Protein AF-A0A2I1BS68-F1 (afdb_monomer_lite)

Foldseek 3Di:
DVVVVVVVVVVVVPPPPCVVLVVLVVVVVCQLQCFQADVVSPGGAPLADPVQSCLQHGKPNDPAQDALRHIFDFPVVLLVCLVSLVVSCVVVVPCVSNVNSVSNCVNQVVLQWPPVVDPDIDGAGTAHSNSPGGRGPDPDDPDDD

Organism: Aspergillus novofumigatus (strain IBT 16806) (NCBI:txid1392255)

Secondary structure (DSSP, 8-state):
-HHHHHHHHHHHHTS--THHHHHHHHHHHHHHHHTTB-TTSSSBPTT--SS-TTTT------S-SSSTTSS-EEHHHHHHHHHHHHHHHHHHT-THHHHHHHHHHHHHTTTTEETTTSSS-EE-SEE-TTSSSEEE-SPP-----

Radius of gyration: 20.13 Å; chains: 1; bounding box: 52×37×66 Å

pLDDT: mean 86.54, std 15.15, range [33.03, 98.75]

Sequence (145 aa):
MHREYEKSLAKAAQAPDDRYLVLARRVVETVHEVLGSTRDGKARLPGATAENPLGGGLRIGKMDERGPDADGQYHHYLTVWMFALNRLSLATGDPAYNEQAVALAKAIHPPFFVNRESARPRMVWKMAMDLSAPLVASEGKFGPH

Structure (mmCIF, N/CA/C/O backbone):
data_AF-A0A2I1BS68-F1
#
_entry.id   AF-A0A2I1BS68-F1
#
loop_
_atom_site.group_PDB
_atom_site.id
_atom_site.type_symbol
_atom_site.label_atom_id
_atom_site.label_alt_id
_atom_site.label_comp_id
_atom_site.label_asym_id
_atom_site.label_entity_id
_atom_site.label_seq_id
_atom_site.pdbx_PDB_ins_code
_atom_site.Cartn_x
_atom_site.Cartn_y
_atom_site.Cartn_z
_atom_site.occupancy
_atom_site.B_iso_or_equiv
_atom_site.auth_seq_id
_atom_site.auth_comp_id
_atom_site.auth_asym_id
_atom_site.auth_atom_id
_atom_site.pdbx_PDB_model_num
ATOM 1 N N . MET A 1 1 ? -27.889 1.912 42.043 1.00 59.28 1 MET A N 1
ATOM 2 C CA . MET A 1 1 ? -28.293 0.790 41.164 1.00 59.28 1 MET A CA 1
ATOM 3 C C . MET A 1 1 ? -29.145 1.205 39.964 1.00 59.28 1 MET A C 1
ATOM 5 O O . MET A 1 1 ? -28.589 1.236 38.878 1.00 59.28 1 MET A O 1
ATOM 9 N N . HIS A 1 2 ? -30.429 1.578 40.093 1.00 65.56 2 HIS A N 1
ATOM 10 C CA . HIS A 1 2 ? -31.293 1.841 38.914 1.00 65.56 2 HIS A CA 1
ATOM 11 C C . HIS A 1 2 ? -30.792 2.993 38.014 1.00 65.56 2 HIS A C 1
ATOM 13 O O . HIS A 1 2 ? -30.849 2.924 36.793 1.00 65.56 2 HIS A O 1
ATOM 19 N N . ARG A 1 3 ? -30.216 4.039 38.621 1.00 69.75 3 ARG A N 1
ATOM 20 C CA . ARG A 1 3 ? -29.710 5.237 37.924 1.00 69.75 3 ARG A CA 1
ATOM 21 C C . ARG A 1 3 ? -28.404 5.012 37.150 1.00 69.75 3 ARG A C 1
ATOM 23 O O . ARG A 1 3 ? -28.124 5.725 36.193 1.00 69.75 3 ARG A O 1
ATOM 30 N N . GLU A 1 4 ? -27.591 4.055 37.588 1.00 68.12 4 GLU A N 1
ATOM 31 C CA . GLU A 1 4 ? -26.343 3.671 36.910 1.00 68.12 4 GLU A CA 1
ATOM 32 C C . GLU A 1 4 ? -26.627 2.720 35.751 1.00 68.12 4 GLU A C 1
ATOM 34 O O . GLU A 1 4 ? -26.003 2.835 34.700 1.00 68.12 4 GLU A O 1
ATOM 39 N N . TYR A 1 5 ? -27.625 1.850 35.916 1.00 69.94 5 TYR A N 1
ATOM 40 C CA . TYR A 1 5 ? -28.097 0.951 34.870 1.00 69.94 5 TYR A CA 1
ATOM 41 C C . TYR A 1 5 ? -28.705 1.731 33.692 1.00 69.94 5 TYR A C 1
ATOM 43 O O . TYR A 1 5 ? -28.271 1.566 32.554 1.00 69.94 5 TYR A O 1
ATOM 51 N N . GLU A 1 6 ? -29.587 2.692 33.975 1.00 72.75 6 GLU A N 1
ATOM 52 C CA . GLU A 1 6 ? -30.144 3.637 32.991 1.00 72.75 6 GLU A CA 1
ATOM 53 C C . GLU A 1 6 ? -29.051 4.426 32.247 1.00 72.75 6 GLU A C 1
ATOM 55 O O . GLU A 1 6 ? -29.072 4.536 31.021 1.00 72.75 6 GLU A O 1
ATOM 60 N N . LYS A 1 7 ? -28.031 4.915 32.970 1.00 65.50 7 LYS A N 1
ATOM 61 C CA . LYS A 1 7 ? -26.872 5.592 32.363 1.00 65.50 7 LYS A CA 1
ATOM 62 C C . LYS A 1 7 ? -26.052 4.669 31.461 1.00 65.50 7 LYS A C 1
ATOM 64 O O . LYS A 1 7 ? -25.553 5.123 30.434 1.00 65.50 7 LYS A O 1
ATOM 69 N N . SER A 1 8 ? -25.892 3.399 31.830 1.00 65.19 8 SER A N 1
ATOM 70 C CA . SER A 1 8 ? -25.148 2.422 31.027 1.00 65.19 8 SER A CA 1
ATOM 71 C C . SER A 1 8 ? -25.873 2.070 29.724 1.00 65.19 8 SER A C 1
ATOM 73 O O . SER A 1 8 ? -25.238 2.020 28.671 1.00 65.19 8 SER A O 1
ATOM 75 N N . LEU A 1 9 ? -27.203 1.939 29.770 1.00 63.91 9 LEU A N 1
ATOM 76 C CA . LEU A 1 9 ? -28.045 1.694 28.598 1.00 63.91 9 LEU A CA 1
ATOM 77 C C . LEU A 1 9 ? -28.090 2.911 27.669 1.00 63.91 9 LEU A C 1
ATOM 79 O O . LEU A 1 9 ? -27.945 2.758 26.460 1.00 63.91 9 LEU A O 1
ATOM 83 N N . ALA A 1 10 ? -28.191 4.124 28.222 1.00 58.97 10 ALA A N 1
ATOM 84 C CA . ALA A 1 10 ? -28.123 5.361 27.444 1.00 58.97 10 ALA A CA 1
ATOM 85 C C . ALA A 1 10 ? -26.755 5.548 26.760 1.00 58.97 10 ALA A C 1
ATOM 87 O O . ALA A 1 10 ? -26.692 5.969 25.607 1.00 58.97 10 ALA A O 1
ATOM 88 N N . LYS A 1 11 ? -25.658 5.175 27.439 1.00 57.94 11 LYS A N 1
ATOM 89 C CA . LYS A 1 11 ? -24.297 5.198 26.880 1.00 57.94 11 LYS A CA 1
ATOM 90 C C . LYS A 1 11 ? -24.106 4.159 25.771 1.00 57.94 11 LYS A C 1
ATOM 92 O O . LYS A 1 11 ? -23.452 4.460 24.780 1.00 57.94 11 LYS A O 1
ATOM 97 N N . ALA A 1 12 ? -24.678 2.964 25.920 1.00 59.06 12 ALA A N 1
ATOM 98 C CA . ALA A 1 12 ? -24.654 1.928 24.887 1.00 59.06 12 ALA A CA 1
ATOM 99 C C . ALA A 1 12 ? -25.509 2.310 23.665 1.00 59.06 12 ALA A C 1
ATOM 101 O O . ALA A 1 12 ? -25.091 2.084 22.536 1.00 59.06 12 ALA A O 1
ATOM 102 N N . ALA A 1 13 ? -26.659 2.958 23.876 1.00 58.28 13 ALA A N 1
ATOM 103 C CA . ALA A 1 13 ? -27.517 3.472 22.806 1.00 58.28 13 ALA A CA 1
ATOM 104 C C . ALA A 1 13 ? -26.914 4.678 22.054 1.00 58.28 13 ALA A C 1
ATOM 106 O O . ALA A 1 13 ? -27.333 4.976 20.939 1.00 58.28 13 ALA A O 1
ATOM 107 N N . GLN A 1 14 ? -25.934 5.365 22.653 1.00 58.06 14 GLN A N 1
ATOM 108 C CA . GLN A 1 14 ? -25.158 6.459 22.049 1.00 58.06 14 GLN A CA 1
ATOM 109 C C . GLN A 1 14 ? -23.769 6.025 21.565 1.00 58.06 14 GLN A C 1
ATOM 111 O O . GLN A 1 14 ? -23.004 6.864 21.088 1.00 58.06 14 GLN A O 1
ATOM 116 N N . ALA A 1 15 ? -23.424 4.739 21.685 1.00 62.19 15 ALA A N 1
ATOM 117 C CA . ALA A 1 15 ? -22.168 4.237 21.155 1.00 62.19 15 ALA A CA 1
ATOM 118 C C . ALA A 1 15 ? -22.171 4.397 19.622 1.00 62.19 15 ALA A C 1
ATOM 120 O O . ALA A 1 15 ? -23.144 3.996 18.976 1.00 62.19 15 ALA A O 1
ATOM 121 N N . PRO A 1 16 ? -21.120 4.991 19.028 1.00 64.00 16 PRO A N 1
ATOM 122 C CA . PRO A 1 16 ? -21.001 5.096 17.584 1.00 64.00 16 PRO A CA 1
ATOM 123 C C . PRO A 1 16 ? -21.123 3.716 16.945 1.00 64.00 16 PRO A C 1
ATOM 125 O O . PRO A 1 16 ? -20.539 2.741 17.416 1.00 64.00 16 PRO A O 1
ATOM 128 N N . ASP A 1 17 ? -21.888 3.648 15.866 1.00 75.38 17 ASP A N 1
ATOM 129 C CA . ASP A 1 17 ? -22.083 2.439 15.083 1.00 75.38 17 ASP A CA 1
ATOM 130 C C . ASP A 1 17 ? -20.760 1.999 14.426 1.00 75.38 17 ASP A C 1
ATOM 132 O O . ASP A 1 17 ? -20.363 2.494 13.368 1.00 75.38 17 ASP A O 1
ATOM 136 N N . ASP A 1 18 ? -20.056 1.077 15.090 1.00 86.31 18 ASP A N 1
ATOM 137 C CA . ASP A 1 18 ? -18.697 0.644 14.736 1.00 86.31 18 ASP A CA 1
ATOM 138 C C . ASP A 1 18 ? -18.647 -0.285 13.511 1.00 86.31 18 ASP A C 1
ATOM 140 O O . ASP A 1 18 ? -17.568 -0.686 13.067 1.00 86.31 18 ASP A O 1
ATOM 144 N N . ARG A 1 19 ? -19.797 -0.639 12.913 1.00 93.44 19 ARG A N 1
ATOM 145 C CA . ARG A 1 19 ? -19.836 -1.581 11.781 1.00 93.44 19 ARG A CA 1
ATOM 146 C C . ARG A 1 19 ? -18.944 -1.135 10.626 1.00 93.44 19 ARG A C 1
ATOM 148 O O . ARG A 1 19 ? -18.306 -1.966 9.986 1.00 93.44 19 ARG A O 1
ATOM 155 N N . TYR A 1 20 ? -18.860 0.171 10.380 1.00 93.00 20 TYR A N 1
ATOM 156 C CA . TYR A 1 20 ? -18.041 0.711 9.301 1.00 93.00 20 TYR A CA 1
ATOM 157 C C . TYR A 1 20 ? -16.548 0.646 9.612 1.00 93.00 20 TYR A C 1
ATOM 159 O O . TYR A 1 20 ? -15.773 0.374 8.698 1.00 93.00 20 TYR A O 1
ATOM 167 N N . LEU A 1 21 ? -16.128 0.810 10.872 1.00 95.06 21 LEU A N 1
ATOM 168 C CA . LEU A 1 21 ? -14.719 0.613 11.218 1.00 95.06 21 LEU A CA 1
ATOM 169 C C . LEU A 1 21 ? -14.363 -0.876 11.214 1.00 95.06 21 LEU A C 1
ATOM 171 O O . LEU A 1 21 ? -13.282 -1.223 10.755 1.00 95.06 21 LEU A O 1
ATOM 175 N N . VAL A 1 22 ? -15.272 -1.773 11.621 1.00 96.31 22 VAL A N 1
ATOM 176 C CA . VAL A 1 22 ? -15.079 -3.227 11.457 1.00 96.31 22 VAL A CA 1
ATOM 177 C C . VAL A 1 22 ? -14.863 -3.584 9.985 1.00 96.31 22 VAL A C 1
ATOM 179 O O . VAL A 1 22 ? -13.924 -4.310 9.660 1.00 96.31 22 VAL A O 1
ATOM 182 N N . LEU A 1 23 ? -15.695 -3.058 9.082 1.00 97.25 23 LEU A N 1
ATOM 183 C CA . LEU A 1 23 ? -15.527 -3.271 7.644 1.00 97.25 23 LEU A CA 1
ATOM 184 C C . LEU A 1 23 ? -14.222 -2.653 7.127 1.00 97.25 23 LEU A C 1
ATOM 186 O O . LEU A 1 23 ? -13.510 -3.311 6.376 1.00 97.25 23 LEU A O 1
ATOM 190 N N . ALA A 1 24 ? -13.866 -1.440 7.556 1.00 97.56 24 ALA A N 1
ATOM 191 C CA . ALA A 1 24 ? -12.621 -0.790 7.151 1.00 97.56 24 ALA A CA 1
ATOM 192 C C . ALA A 1 24 ? -11.382 -1.599 7.568 1.00 97.56 24 ALA A C 1
ATOM 194 O O . ALA A 1 24 ? -10.481 -1.789 6.754 1.00 97.56 24 ALA A O 1
ATOM 195 N N . ARG A 1 25 ? -11.366 -2.142 8.794 1.00 98.06 25 ARG A N 1
ATOM 196 C CA . ARG A 1 25 ? -10.299 -3.034 9.277 1.00 98.06 25 ARG A CA 1
ATOM 197 C C . ARG A 1 25 ? -10.164 -4.280 8.399 1.00 98.06 25 ARG A C 1
ATOM 199 O O . ARG A 1 25 ? -9.071 -4.575 7.929 1.00 98.06 25 ARG A O 1
ATOM 206 N N . ARG A 1 26 ? -11.284 -4.929 8.063 1.00 98.19 26 ARG A N 1
ATOM 207 C CA . ARG A 1 26 ? -11.294 -6.089 7.153 1.00 98.19 26 ARG A CA 1
ATOM 208 C C . ARG A 1 26 ? -10.798 -5.754 5.750 1.00 98.19 26 ARG A C 1
ATOM 210 O O . ARG A 1 26 ? -10.109 -6.565 5.137 1.00 98.19 26 ARG A O 1
ATOM 217 N N . VAL A 1 27 ? -11.137 -4.575 5.225 1.00 98.06 27 VAL A N 1
ATOM 218 C CA . VAL A 1 27 ? -10.622 -4.120 3.924 1.00 98.06 27 VAL A CA 1
ATOM 219 C C . VAL A 1 27 ? -9.107 -3.933 3.994 1.00 98.06 27 VAL A C 1
ATOM 221 O O . VAL A 1 27 ? -8.416 -4.358 3.074 1.00 98.06 27 VAL A O 1
ATOM 224 N N . VAL A 1 28 ? -8.574 -3.370 5.083 1.00 98.38 28 VAL A N 1
ATOM 225 C CA . VAL A 1 28 ? -7.122 -3.246 5.284 1.00 98.38 28 VAL A CA 1
ATOM 226 C C . VAL A 1 28 ? -6.441 -4.611 5.302 1.00 98.38 28 VAL A C 1
ATOM 228 O O . VAL A 1 28 ? -5.512 -4.824 4.525 1.00 98.38 28 VAL A O 1
ATOM 231 N N . GLU A 1 29 ? -6.942 -5.542 6.115 1.00 97.81 29 GLU A N 1
ATOM 232 C CA . GLU A 1 29 ? -6.438 -6.919 6.194 1.00 97.81 29 GLU A CA 1
ATOM 233 C C . GLU A 1 29 ? -6.442 -7.588 4.813 1.00 97.81 29 GLU A C 1
ATOM 235 O O . GLU A 1 29 ? -5.404 -8.052 4.344 1.00 97.81 29 GLU A O 1
ATOM 240 N N . THR A 1 30 ? -7.580 -7.541 4.115 1.00 97.62 30 THR A N 1
ATOM 241 C CA . THR A 1 30 ? -7.753 -8.169 2.795 1.00 97.62 30 THR A CA 1
ATOM 242 C C . THR A 1 30 ? -6.820 -7.556 1.753 1.00 97.62 30 THR A C 1
ATOM 244 O O . THR A 1 30 ? -6.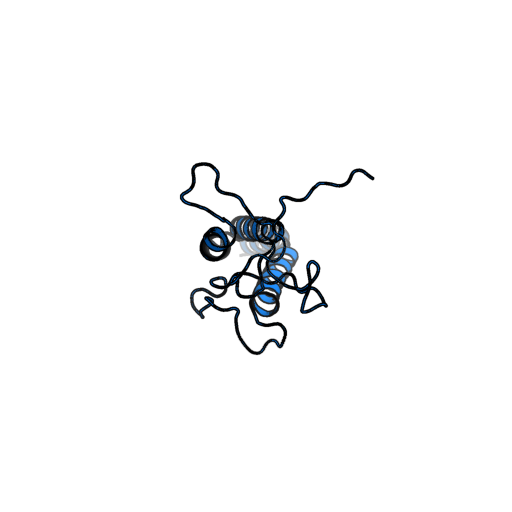196 -8.274 0.974 1.00 97.62 30 THR A O 1
ATOM 247 N N . VAL A 1 31 ? -6.690 -6.226 1.724 1.00 97.56 31 VAL A N 1
ATOM 248 C CA . VAL A 1 31 ? -5.787 -5.544 0.787 1.00 97.56 31 VAL A CA 1
ATOM 249 C C . VAL A 1 31 ? -4.337 -5.923 1.068 1.00 97.56 31 VAL A C 1
ATOM 251 O O . VAL A 1 31 ? -3.598 -6.223 0.134 1.00 97.56 31 VAL A O 1
ATOM 254 N N . HIS A 1 32 ? -3.913 -5.941 2.331 1.00 97.69 32 HIS A N 1
ATOM 255 C CA . HIS A 1 32 ? -2.529 -6.265 2.687 1.00 97.69 32 HIS A CA 1
ATOM 256 C C . HIS A 1 32 ? -2.205 -7.738 2.446 1.00 97.69 32 HIS A C 1
ATOM 258 O O . HIS A 1 32 ? -1.086 -8.057 2.050 1.00 97.69 32 HIS A O 1
ATOM 264 N N . GLU A 1 33 ? -3.157 -8.641 2.668 1.00 95.94 33 GLU A N 1
ATOM 265 C CA . GLU A 1 33 ? -3.000 -10.067 2.389 1.00 95.94 33 GLU A CA 1
ATOM 266 C C . GLU A 1 33 ? -2.935 -10.336 0.883 1.00 95.94 33 GLU A C 1
ATOM 268 O O . GLU A 1 33 ? -1.980 -10.948 0.402 1.00 95.94 33 GLU A O 1
ATOM 273 N N . VAL A 1 34 ? -3.910 -9.832 0.123 1.00 96.19 34 VAL A N 1
ATOM 274 C CA . VAL A 1 34 ? -4.038 -10.135 -1.305 1.00 96.19 34 VAL A CA 1
ATOM 275 C C . VAL A 1 34 ? -3.042 -9.320 -2.123 1.00 96.19 34 VAL A C 1
ATOM 277 O O . VAL A 1 34 ? -2.248 -9.883 -2.878 1.00 96.19 34 VAL A O 1
ATOM 280 N N . LEU A 1 35 ? -3.056 -7.993 -1.994 1.00 97.31 35 LEU A N 1
ATOM 281 C CA . LEU A 1 35 ? -2.240 -7.100 -2.821 1.00 97.31 35 LEU A CA 1
ATOM 282 C C . LEU A 1 35 ? -0.810 -6.934 -2.291 1.00 97.31 35 LEU A C 1
ATOM 284 O O . LEU A 1 35 ? 0.050 -6.501 -3.047 1.00 97.31 35 LEU A O 1
ATOM 288 N N . GLY A 1 36 ? -0.521 -7.331 -1.049 1.00 97.50 36 GLY A N 1
ATOM 289 C CA . GLY A 1 36 ? 0.848 -7.423 -0.516 1.00 97.50 36 GLY A CA 1
ATOM 290 C C . GLY A 1 36 ? 1.564 -8.746 -0.820 1.00 97.50 36 GLY A C 1
ATOM 291 O O . GLY A 1 36 ? 2.675 -8.971 -0.334 1.00 97.50 36 GLY A O 1
ATOM 292 N N . SER A 1 37 ? 0.945 -9.625 -1.612 1.00 96.62 37 SER A N 1
ATOM 293 C CA . SER A 1 37 ? 1.478 -10.942 -1.986 1.00 96.62 37 SER A CA 1
ATOM 294 C C . SER A 1 37 ? 1.672 -11.070 -3.495 1.00 96.62 37 SER A C 1
ATOM 296 O O . SER A 1 37 ? 1.159 -10.259 -4.258 1.00 96.62 37 SER A O 1
ATOM 298 N N . THR A 1 38 ? 2.410 -12.079 -3.953 1.00 94.69 38 THR A N 1
ATOM 299 C CA . THR A 1 38 ? 2.528 -12.448 -5.369 1.00 94.69 38 THR A CA 1
ATOM 300 C C . THR A 1 38 ? 1.166 -12.842 -5.946 1.00 94.69 38 THR A C 1
ATOM 302 O O . THR A 1 38 ? 0.233 -13.176 -5.217 1.00 94.69 38 THR A O 1
ATOM 305 N N . ARG A 1 39 ? 1.020 -12.807 -7.278 1.00 90.81 39 ARG A N 1
ATOM 306 C CA . ARG A 1 39 ? -0.259 -13.107 -7.956 1.00 90.81 39 ARG A CA 1
ATOM 307 C C . ARG A 1 39 ? -0.818 -14.492 -7.639 1.00 90.81 39 ARG A C 1
ATOM 309 O O . ARG A 1 39 ? -2.029 -14.659 -7.607 1.00 90.81 39 ARG A O 1
ATOM 316 N N . ASP A 1 40 ? 0.060 -15.467 -7.432 1.00 92.25 40 ASP A N 1
ATOM 317 C CA . ASP A 1 40 ? -0.308 -16.832 -7.057 1.00 92.25 40 ASP A CA 1
ATOM 318 C C . ASP A 1 40 ? -0.601 -16.992 -5.555 1.00 92.25 40 ASP A C 1
ATOM 320 O O . ASP A 1 40 ? -0.926 -18.092 -5.115 1.00 92.25 40 ASP A O 1
ATOM 324 N N . GLY A 1 41 ? -0.473 -15.915 -4.771 1.00 92.69 41 GLY A N 1
ATOM 325 C CA . GLY A 1 41 ? -0.722 -15.886 -3.331 1.00 92.69 41 GLY A CA 1
ATOM 326 C C . GLY A 1 41 ? 0.296 -16.665 -2.496 1.00 92.69 41 GLY A C 1
ATOM 327 O O . GLY A 1 41 ? 0.084 -16.831 -1.300 1.00 92.69 41 GLY A O 1
ATOM 328 N N . LYS A 1 42 ? 1.386 -17.167 -3.093 1.00 94.62 42 LYS A N 1
ATOM 329 C CA . LYS A 1 42 ? 2.311 -18.084 -2.404 1.00 94.62 42 LYS A CA 1
ATOM 330 C C . LYS A 1 42 ? 3.365 -17.385 -1.559 1.00 94.62 42 LYS A C 1
ATOM 332 O O . LYS A 1 42 ? 3.904 -17.999 -0.642 1.00 94.62 42 LYS A O 1
ATOM 337 N N . ALA A 1 43 ? 3.694 -16.138 -1.877 1.00 95.62 43 ALA A N 1
ATOM 338 C CA . ALA A 1 43 ? 4.725 -15.382 -1.182 1.00 95.62 43 ALA A CA 1
ATOM 339 C C . ALA A 1 43 ? 4.317 -13.919 -1.017 1.00 95.62 43 ALA A C 1
ATOM 341 O O . ALA A 1 43 ? 3.524 -13.389 -1.790 1.00 95.62 43 ALA A O 1
ATOM 342 N N . ARG A 1 44 ? 4.902 -13.242 -0.027 1.00 97.06 44 ARG A N 1
ATOM 343 C CA . ARG A 1 44 ? 4.831 -11.780 0.070 1.00 97.06 44 ARG A CA 1
ATOM 344 C C . ARG A 1 44 ? 5.628 -11.134 -1.066 1.00 97.06 44 ARG A C 1
ATOM 346 O O . ARG A 1 44 ? 6.525 -11.759 -1.633 1.00 97.06 44 ARG A O 1
ATOM 353 N N . LEU A 1 45 ? 5.315 -9.881 -1.391 1.00 97.38 45 LEU A N 1
ATOM 354 C CA . LEU A 1 45 ? 6.126 -9.118 -2.342 1.00 97.38 45 LEU A CA 1
ATOM 355 C C . LEU A 1 45 ? 7.576 -8.968 -1.835 1.00 97.38 45 LEU A C 1
ATOM 357 O O . LEU A 1 45 ? 7.781 -8.818 -0.625 1.00 97.38 45 LEU A O 1
ATOM 361 N N . PRO A 1 46 ? 8.586 -8.982 -2.727 1.00 96.88 46 PRO A N 1
ATOM 362 C CA . PRO A 1 46 ? 9.980 -8.785 -2.339 1.00 96.88 46 PRO A CA 1
ATOM 363 C C . PRO A 1 46 ? 10.174 -7.518 -1.496 1.00 96.88 46 PRO A C 1
ATOM 365 O O . PRO A 1 46 ? 9.688 -6.453 -1.857 1.00 96.88 46 PRO A O 1
ATOM 368 N N . GLY A 1 47 ? 10.880 -7.639 -0.369 1.00 95.62 47 GLY A N 1
ATOM 369 C CA . GLY A 1 47 ? 11.099 -6.545 0.588 1.00 95.62 47 GLY A CA 1
ATOM 370 C C . GLY A 1 47 ? 10.116 -6.508 1.764 1.00 95.62 47 GLY A C 1
ATOM 371 O O . GLY A 1 47 ? 10.388 -5.827 2.751 1.00 95.62 47 GLY A O 1
ATOM 372 N N . ALA A 1 48 ? 9.009 -7.255 1.712 1.00 97.25 48 ALA A N 1
ATOM 373 C CA . ALA A 1 48 ? 8.107 -7.408 2.851 1.00 97.25 48 ALA A CA 1
ATOM 374 C C . ALA A 1 48 ? 8.622 -8.455 3.858 1.00 97.25 48 ALA A C 1
ATOM 376 O O . ALA A 1 48 ? 9.149 -9.501 3.476 1.00 97.25 48 ALA A O 1
ATOM 377 N N . THR A 1 49 ? 8.414 -8.192 5.149 1.00 95.75 49 THR A N 1
ATOM 378 C CA . THR A 1 49 ? 8.682 -9.126 6.259 1.00 95.75 49 THR A CA 1
ATOM 379 C C . THR A 1 49 ? 7.447 -9.262 7.151 1.00 95.75 49 THR A C 1
ATOM 381 O O . THR A 1 49 ? 6.447 -8.581 6.929 1.00 95.75 49 THR A O 1
ATOM 384 N N . ALA A 1 50 ? 7.489 -10.134 8.164 1.00 91.75 50 ALA A N 1
ATOM 385 C CA . ALA A 1 50 ? 6.392 -10.249 9.126 1.00 91.75 50 ALA A CA 1
ATOM 386 C C . ALA A 1 50 ? 6.182 -8.939 9.913 1.00 91.75 50 ALA A C 1
ATOM 388 O O . ALA A 1 50 ? 5.050 -8.528 10.147 1.00 91.75 50 ALA A O 1
ATOM 389 N N . GLU A 1 51 ? 7.274 -8.254 10.255 1.00 92.88 51 GLU A N 1
ATOM 390 C CA . GLU A 1 51 ? 7.286 -6.992 11.000 1.00 92.88 51 GLU A CA 1
ATOM 391 C C . GLU A 1 51 ? 7.028 -5.779 10.095 1.00 92.88 51 GLU A C 1
ATOM 393 O O . GLU A 1 51 ? 6.568 -4.740 10.562 1.00 92.88 51 GLU A O 1
ATOM 398 N N . ASN A 1 52 ? 7.313 -5.901 8.795 1.00 95.56 52 ASN A N 1
ATOM 399 C CA . ASN A 1 52 ? 7.051 -4.876 7.791 1.00 95.56 52 ASN A CA 1
ATOM 400 C C . ASN A 1 52 ? 6.330 -5.479 6.570 1.00 95.56 52 ASN A C 1
ATOM 402 O O . ASN A 1 52 ? 6.936 -5.640 5.502 1.00 95.56 52 ASN A O 1
ATOM 406 N N . PRO A 1 53 ? 5.032 -5.808 6.693 1.00 95.19 53 PRO A N 1
ATOM 407 C CA . PRO A 1 53 ? 4.287 -6.495 5.637 1.00 95.19 53 PRO A CA 1
ATOM 408 C C . PRO A 1 53 ? 4.113 -5.655 4.365 1.00 95.19 53 PRO A C 1
ATOM 410 O O . PRO A 1 53 ? 3.868 -6.208 3.297 1.00 95.19 53 PRO A O 1
ATOM 413 N N . LEU A 1 54 ? 4.270 -4.331 4.460 1.00 97.81 54 LEU A N 1
ATOM 414 C CA . LEU A 1 54 ? 4.194 -3.393 3.336 1.00 97.81 54 LEU A CA 1
ATOM 415 C C . LEU A 1 54 ? 5.573 -3.008 2.780 1.00 97.81 54 LEU A C 1
ATOM 417 O O . LEU A 1 54 ? 5.662 -2.146 1.906 1.00 97.81 54 LEU A O 1
ATOM 421 N N . GLY A 1 55 ? 6.648 -3.647 3.254 1.00 97.12 55 GLY A N 1
ATOM 422 C CA . GLY A 1 55 ? 8.023 -3.363 2.835 1.00 97.12 55 GLY A CA 1
ATOM 423 C C . GLY A 1 55 ? 8.299 -3.617 1.351 1.00 97.12 55 GLY A C 1
ATOM 424 O O . GLY A 1 55 ? 9.230 -3.040 0.800 1.00 97.12 55 GLY A O 1
ATOM 425 N N . GLY A 1 56 ? 7.468 -4.434 0.700 1.00 96.56 56 GLY A N 1
ATOM 426 C CA . GLY A 1 56 ? 7.496 -4.667 -0.744 1.00 96.56 56 GLY A CA 1
ATOM 427 C C . GLY A 1 56 ? 6.460 -3.871 -1.535 1.00 96.56 56 GLY A C 1
ATOM 428 O O . GLY A 1 56 ? 6.354 -4.059 -2.741 1.00 96.56 56 GLY A O 1
ATOM 429 N N . GLY A 1 57 ? 5.679 -3.001 -0.890 1.00 98.06 57 GLY A N 1
ATOM 430 C CA . GLY A 1 57 ? 4.601 -2.255 -1.532 1.00 98.06 57 GLY A CA 1
ATOM 431 C C . GLY A 1 57 ? 3.279 -3.022 -1.654 1.00 98.06 57 GLY A C 1
ATOM 432 O O . GLY A 1 57 ? 3.020 -3.954 -0.893 1.00 98.06 57 GLY A O 1
ATOM 433 N N . LEU A 1 58 ? 2.419 -2.602 -2.589 1.00 98.12 58 LEU A N 1
ATOM 434 C CA . LEU A 1 58 ? 1.144 -3.262 -2.901 1.00 98.12 58 LEU A CA 1
ATOM 435 C C . LEU A 1 58 ? 0.911 -3.287 -4.416 1.00 98.12 58 LEU A C 1
ATOM 437 O O . LEU A 1 58 ? 1.090 -2.285 -5.113 1.00 98.12 58 LEU A O 1
ATOM 441 N N . ARG A 1 59 ? 0.457 -4.435 -4.916 1.00 96.19 59 ARG A N 1
ATOM 442 C CA . ARG A 1 59 ? -0.024 -4.613 -6.290 1.00 96.19 59 ARG A CA 1
ATOM 443 C C . ARG A 1 59 ? -1.315 -3.830 -6.530 1.00 96.19 59 ARG A C 1
ATOM 445 O O . ARG A 1 59 ? -2.035 -3.510 -5.589 1.00 96.19 59 ARG A O 1
ATOM 452 N N . ILE A 1 60 ? -1.668 -3.611 -7.795 1.00 91.38 60 ILE A N 1
ATOM 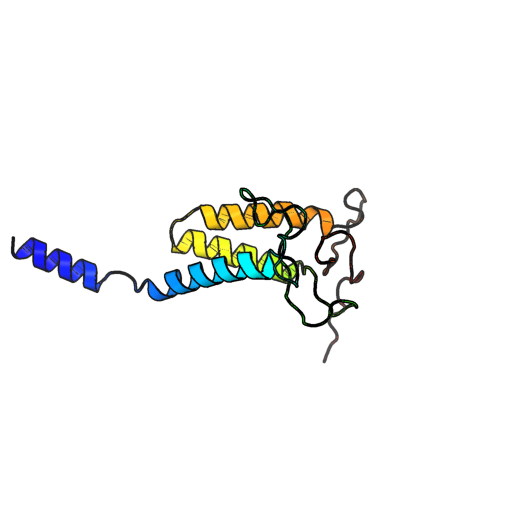453 C CA . ILE A 1 60 ? -3.005 -3.124 -8.176 1.00 91.38 60 ILE A CA 1
ATOM 454 C C . ILE A 1 60 ? -3.977 -4.268 -8.514 1.00 91.38 60 ILE A C 1
ATOM 456 O O . ILE A 1 60 ? -5.188 -4.079 -8.458 1.00 91.38 60 ILE A O 1
ATOM 460 N N . GLY A 1 61 ? -3.463 -5.458 -8.848 1.00 85.31 61 GLY A N 1
ATOM 461 C CA . GLY A 1 61 ? -4.265 -6.662 -9.073 1.00 85.31 61 GLY A CA 1
ATOM 462 C C . GLY A 1 61 ? -4.920 -6.761 -10.451 1.00 85.31 61 GLY A C 1
ATOM 463 O O . GLY A 1 61 ? -5.958 -7.405 -10.581 1.00 85.31 61 GLY A O 1
ATOM 464 N N . LYS A 1 62 ? -4.344 -6.137 -11.488 1.00 86.25 62 LYS A N 1
ATOM 465 C CA . LYS A 1 62 ? -4.860 -6.263 -12.866 1.00 86.25 62 LYS A CA 1
ATOM 466 C C . LYS A 1 62 ? -4.705 -7.686 -13.404 1.00 86.25 62 LYS A C 1
ATOM 468 O O . LYS A 1 62 ? -3.797 -8.407 -13.006 1.00 86.25 62 LYS A O 1
ATOM 473 N N . MET A 1 63 ? -5.582 -8.094 -14.322 1.00 82.38 63 MET A N 1
ATOM 474 C CA . MET A 1 63 ? -5.624 -9.479 -14.812 1.00 82.38 63 MET A CA 1
ATOM 475 C C . MET A 1 63 ? -4.422 -9.852 -15.680 1.00 82.38 63 MET A C 1
ATOM 477 O O . MET A 1 63 ? -3.966 -10.989 -15.600 1.00 82.38 63 MET A O 1
ATOM 481 N N . ASP A 1 64 ? -3.858 -8.912 -16.431 1.00 81.50 64 ASP A N 1
ATOM 482 C CA . ASP A 1 64 ? -2.709 -9.190 -17.291 1.00 81.50 64 ASP A CA 1
ATOM 483 C C . ASP A 1 64 ? -1.394 -9.213 -16.499 1.00 81.50 64 ASP A C 1
ATOM 485 O O . ASP A 1 64 ? -1.166 -8.391 -15.612 1.00 81.50 64 ASP A O 1
ATOM 489 N N . GLU A 1 65 ? -0.506 -10.157 -16.819 1.00 72.31 65 GLU A N 1
ATOM 490 C CA . GLU A 1 65 ? 0.811 -10.284 -16.174 1.00 72.31 65 GLU A CA 1
ATOM 491 C C . GLU A 1 65 ? 1.860 -9.342 -16.787 1.00 72.31 65 GLU A C 1
ATOM 493 O O . GLU A 1 65 ? 2.757 -8.877 -16.086 1.00 72.31 65 GLU A O 1
ATOM 498 N N . ARG A 1 66 ? 1.767 -9.049 -18.093 1.00 72.06 66 ARG A N 1
ATOM 499 C CA . ARG A 1 66 ? 2.795 -8.309 -18.849 1.00 72.06 66 ARG A CA 1
ATOM 500 C C . ARG A 1 66 ? 2.198 -7.229 -19.742 1.00 72.06 66 ARG A C 1
ATOM 502 O O . ARG A 1 66 ? 1.092 -7.375 -20.249 1.00 72.06 66 ARG A O 1
ATOM 509 N N . GLY A 1 67 ? 2.964 -6.161 -19.955 1.00 68.69 67 GLY A N 1
ATOM 510 C CA . GLY A 1 67 ? 2.568 -5.016 -20.776 1.00 68.69 67 GLY A CA 1
ATOM 511 C C . GLY A 1 67 ? 2.237 -3.758 -19.962 1.00 68.69 67 GLY A C 1
ATOM 512 O O . GLY A 1 67 ? 2.215 -3.783 -18.730 1.00 68.69 67 GLY A O 1
ATOM 513 N N . PRO A 1 68 ? 1.983 -2.625 -20.639 1.00 65.44 68 PRO A N 1
ATOM 514 C CA . PRO A 1 68 ? 1.780 -1.330 -19.987 1.00 65.44 68 PRO A CA 1
ATOM 515 C C . PRO A 1 68 ? 0.531 -1.297 -19.099 1.00 65.44 68 PRO A C 1
ATOM 517 O O . PRO A 1 68 ? 0.506 -0.535 -18.132 1.00 65.44 68 PRO A O 1
ATOM 520 N N . ASP A 1 69 ? -0.457 -2.160 -19.356 1.00 75.69 69 ASP A N 1
ATOM 521 C CA . ASP A 1 69 ? -1.681 -2.285 -18.557 1.00 75.69 69 ASP A CA 1
ATOM 522 C C . ASP A 1 69 ? -1.677 -3.467 -17.574 1.00 75.69 69 ASP A C 1
ATOM 524 O O . ASP A 1 69 ? -2.650 -3.687 -16.868 1.00 75.69 69 ASP A O 1
ATOM 528 N N . ALA A 1 70 ? -0.565 -4.190 -17.452 1.00 83.25 70 ALA A N 1
ATOM 529 C CA . ALA A 1 70 ? -0.467 -5.340 -16.558 1.00 83.25 70 ALA A CA 1
ATOM 530 C C . ALA A 1 70 ? -0.539 -4.992 -15.067 1.00 83.25 70 ALA A C 1
ATOM 532 O O . ALA A 1 70 ? -0.566 -3.826 -14.665 1.00 83.25 70 ALA A O 1
ATOM 533 N N . ASP A 1 71 ? -0.525 -6.009 -14.220 1.00 90.19 71 ASP A N 1
ATOM 534 C CA . ASP A 1 71 ? -0.276 -5.823 -12.798 1.00 90.19 71 ASP A CA 1
ATOM 535 C C . ASP A 1 71 ? 1.091 -5.164 -12.542 1.00 90.19 71 ASP A C 1
ATOM 537 O O . ASP A 1 71 ? 1.942 -5.006 -13.421 1.00 90.19 71 ASP A O 1
ATOM 541 N N . GLY A 1 72 ? 1.275 -4.697 -11.320 1.00 93.94 72 GLY A N 1
ATOM 542 C CA . GLY A 1 72 ? 2.397 -3.864 -10.935 1.00 93.94 72 GLY A CA 1
ATOM 543 C C . GLY A 1 72 ? 2.006 -2.969 -9.781 1.00 93.94 72 GLY A C 1
ATOM 544 O O . GLY A 1 72 ? 0.963 -3.153 -9.152 1.00 93.94 72 GLY A O 1
ATOM 545 N N . GLN A 1 73 ? 2.836 -1.970 -9.530 1.00 95.69 73 GLN A N 1
ATOM 546 C CA . GLN A 1 73 ? 2.595 -0.990 -8.484 1.00 95.69 73 GLN A CA 1
ATOM 547 C C . GLN A 1 73 ? 2.399 0.388 -9.103 1.00 95.69 73 GLN A C 1
ATOM 549 O O . GLN A 1 73 ? 3.168 0.800 -9.969 1.00 95.69 73 GLN A O 1
ATOM 554 N N . TYR A 1 74 ? 1.372 1.108 -8.656 1.00 94.25 74 TYR A N 1
ATOM 555 C CA . TYR A 1 74 ? 1.021 2.433 -9.166 1.00 94.25 74 TYR A CA 1
ATOM 556 C C . TYR A 1 74 ? 1.143 3.473 -8.060 1.00 94.25 74 TYR A C 1
ATOM 558 O O . TYR A 1 74 ? 0.436 3.389 -7.056 1.00 94.25 74 TYR A O 1
ATOM 566 N N . HIS A 1 75 ? 1.979 4.491 -8.276 1.00 94.00 75 HIS A N 1
ATOM 567 C CA . HIS A 1 75 ? 2.292 5.487 -7.248 1.00 94.00 75 HIS A CA 1
ATOM 568 C C . HIS A 1 75 ? 1.028 6.157 -6.701 1.00 94.00 75 HIS A C 1
ATOM 570 O O . HIS A 1 75 ? 0.830 6.233 -5.495 1.00 94.00 75 HIS A O 1
ATOM 576 N N . HIS A 1 76 ? 0.138 6.598 -7.596 1.00 92.31 76 HIS A N 1
ATOM 577 C CA . HIS A 1 76 ? -1.073 7.321 -7.216 1.00 92.31 76 HIS A CA 1
ATOM 578 C C . HIS A 1 76 ? -2.030 6.487 -6.349 1.00 92.31 76 HIS A C 1
ATOM 580 O O . HIS A 1 76 ? -2.571 6.991 -5.370 1.00 92.31 76 HIS A O 1
ATOM 586 N N . TYR A 1 77 ? -2.220 5.202 -6.658 1.00 95.38 77 TYR A N 1
ATOM 587 C CA . TYR A 1 77 ? -3.095 4.351 -5.845 1.00 95.38 77 TYR A CA 1
ATOM 588 C C . TYR A 1 77 ? -2.471 4.031 -4.489 1.00 95.38 77 TYR A C 1
ATOM 590 O O . TYR A 1 77 ? -3.172 4.014 -3.479 1.00 95.38 77 TYR A O 1
ATOM 598 N N . LEU A 1 78 ? -1.148 3.864 -4.445 1.00 97.31 78 LEU A N 1
ATOM 599 C CA . LEU A 1 78 ? -0.421 3.682 -3.196 1.00 97.31 78 LEU A CA 1
ATOM 600 C C . LEU A 1 78 ? -0.525 4.916 -2.293 1.00 97.31 78 LEU A C 1
ATOM 602 O O . LEU A 1 78 ? -0.763 4.762 -1.099 1.00 97.31 78 LEU A O 1
ATOM 606 N N . THR A 1 79 ? -0.427 6.135 -2.834 1.00 96.62 79 THR A N 1
ATOM 607 C CA . THR A 1 79 ? -0.581 7.355 -2.024 1.00 96.62 79 THR A CA 1
ATOM 608 C C . THR A 1 79 ? -2.012 7.552 -1.527 1.00 96.62 79 THR A C 1
ATOM 610 O O . THR A 1 79 ? -2.207 7.961 -0.382 1.00 96.62 79 THR A O 1
ATOM 613 N N . VAL A 1 80 ? -3.025 7.211 -2.333 1.00 97.88 80 VAL A N 1
ATOM 614 C CA . VAL A 1 80 ? -4.429 7.193 -1.881 1.00 97.88 80 VAL A CA 1
ATOM 615 C C . VAL A 1 80 ? -4.625 6.173 -0.756 1.00 97.88 80 VAL A C 1
ATOM 617 O O . VAL A 1 80 ? -5.298 6.464 0.233 1.00 97.88 80 VAL A O 1
ATOM 620 N N . TRP A 1 81 ? -3.992 5.005 -0.852 1.00 98.56 81 TRP A N 1
ATOM 621 C CA . TRP A 1 81 ? -4.066 3.985 0.189 1.00 98.56 81 TRP A CA 1
ATOM 622 C C . TRP A 1 81 ? -3.377 4.410 1.495 1.00 98.56 81 TRP A C 1
ATOM 624 O O . TRP A 1 81 ? -3.943 4.236 2.572 1.00 98.56 81 TRP A O 1
ATOM 634 N N . MET A 1 82 ? -2.207 5.056 1.420 1.00 98.69 82 MET A N 1
ATOM 635 C CA . MET A 1 82 ? -1.551 5.665 2.589 1.00 98.69 82 MET A CA 1
ATOM 636 C C . MET A 1 82 ? -2.467 6.676 3.285 1.00 98.69 82 MET A C 1
ATOM 638 O O . MET A 1 82 ? -2.563 6.691 4.513 1.00 98.69 82 MET A O 1
ATOM 642 N N . PHE A 1 83 ? -3.169 7.506 2.507 1.00 98.50 83 PHE A N 1
ATOM 643 C CA . PHE A 1 83 ? -4.144 8.443 3.054 1.00 98.50 83 PHE A CA 1
ATOM 644 C C . PHE A 1 83 ? -5.293 7.711 3.758 1.00 98.50 83 PHE A C 1
ATOM 646 O O . PHE A 1 83 ? -5.629 8.066 4.886 1.00 98.50 83 PHE A O 1
ATOM 653 N N . ALA A 1 84 ? -5.851 6.658 3.153 1.00 98.56 84 ALA A N 1
ATOM 654 C CA . ALA A 1 84 ? -6.910 5.856 3.766 1.00 98.56 84 ALA A CA 1
ATOM 655 C C . ALA A 1 84 ? -6.477 5.246 5.113 1.00 98.56 84 ALA A C 1
ATOM 657 O O . ALA A 1 84 ? -7.205 5.357 6.099 1.00 98.56 84 ALA A O 1
ATOM 658 N N . LEU A 1 85 ? -5.266 4.687 5.187 1.00 98.69 85 LEU A N 1
ATOM 659 C CA . LEU A 1 85 ? -4.688 4.153 6.424 1.00 98.69 85 LEU A CA 1
ATOM 660 C C . LEU A 1 85 ? -4.517 5.237 7.499 1.00 98.69 85 LEU A C 1
ATOM 662 O O . LEU A 1 85 ? -4.903 5.051 8.653 1.00 98.69 85 LEU A O 1
ATOM 666 N N . ASN A 1 86 ? -4.013 6.411 7.120 1.00 98.75 86 ASN A N 1
ATOM 667 C CA . ASN A 1 86 ? -3.908 7.546 8.029 1.00 98.75 86 ASN A CA 1
ATOM 668 C C . ASN A 1 86 ? -5.289 8.014 8.543 1.00 98.75 86 ASN A C 1
ATOM 670 O O . ASN A 1 86 ? -5.425 8.360 9.715 1.00 98.75 86 ASN A O 1
ATOM 674 N N . ARG A 1 87 ? -6.333 8.001 7.702 1.00 98.38 87 ARG A N 1
ATOM 675 C CA . ARG A 1 87 ? -7.712 8.308 8.127 1.00 98.38 87 ARG A CA 1
ATOM 676 C C . ARG A 1 87 ? -8.280 7.256 9.070 1.00 98.38 87 ARG A C 1
ATOM 678 O O . ARG A 1 87 ? -8.917 7.630 10.052 1.00 98.38 87 ARG A O 1
ATOM 685 N N . LEU A 1 88 ? -8.020 5.975 8.808 1.00 98.06 88 LEU A N 1
ATOM 686 C CA . LEU A 1 88 ? -8.435 4.898 9.700 1.00 98.06 88 LEU A CA 1
ATOM 687 C C . LEU A 1 88 ? -7.769 5.038 11.071 1.00 98.06 88 LEU A C 1
ATOM 689 O O . LEU A 1 88 ? -8.468 4.950 12.072 1.00 98.06 88 LEU A O 1
ATOM 693 N N . SER A 1 89 ? -6.473 5.369 11.108 1.00 98.44 89 SER A N 1
ATOM 694 C CA . SER A 1 89 ? -5.737 5.636 12.350 1.00 98.44 89 SER A CA 1
ATOM 695 C C . SER A 1 89 ? -6.425 6.680 13.229 1.00 98.44 89 SER A C 1
ATOM 697 O O . SER A 1 89 ? -6.620 6.462 14.422 1.00 98.44 89 SER A O 1
ATOM 699 N N . LEU A 1 90 ? -6.859 7.799 12.639 1.00 97.75 90 LEU A N 1
ATOM 700 C CA . LEU A 1 90 ? -7.578 8.835 13.381 1.00 97.75 90 LEU A CA 1
ATOM 701 C C . LEU A 1 90 ? -8.968 8.380 13.831 1.00 97.75 90 LEU A C 1
ATOM 703 O O . LEU A 1 90 ? -9.391 8.723 14.931 1.00 97.75 90 LEU A O 1
ATOM 707 N N . ALA A 1 91 ? -9.682 7.638 12.984 1.00 96.12 91 ALA A N 1
ATOM 708 C CA . ALA A 1 91 ? -11.041 7.198 13.278 1.00 96.12 91 ALA A CA 1
ATOM 709 C C . ALA A 1 91 ? -11.090 6.141 14.392 1.00 96.12 91 ALA A C 1
ATOM 711 O O . ALA A 1 91 ? -12.032 6.127 15.179 1.00 96.12 91 ALA A O 1
ATOM 712 N N . THR A 1 92 ? -10.084 5.266 14.467 1.00 95.56 92 THR A N 1
ATOM 713 C CA . THR A 1 92 ? -9.990 4.215 15.490 1.00 95.56 92 THR A CA 1
ATOM 714 C C . THR A 1 92 ? -9.180 4.632 16.715 1.00 95.56 92 THR A C 1
ATOM 716 O O . THR A 1 92 ? -9.278 3.975 17.747 1.00 95.56 92 THR A O 1
ATOM 719 N N . GLY A 1 93 ? -8.361 5.684 16.610 1.00 96.25 93 GLY A N 1
ATOM 720 C CA . GLY A 1 93 ? -7.358 6.036 17.618 1.00 96.25 93 GLY A CA 1
ATOM 721 C C . GLY A 1 93 ? -6.156 5.084 17.654 1.00 96.25 93 GLY A C 1
ATOM 722 O O . GLY A 1 93 ? -5.376 5.131 18.601 1.00 96.25 93 GLY A O 1
ATOM 723 N N . ASP A 1 94 ? -6.006 4.220 16.647 1.00 97.88 94 ASP A N 1
ATOM 724 C CA . ASP A 1 94 ? -4.932 3.229 16.568 1.00 97.88 94 ASP A CA 1
ATOM 725 C C . ASP A 1 94 ? -3.783 3.750 15.682 1.00 97.88 94 ASP A C 1
ATOM 727 O O . ASP A 1 94 ? -3.964 3.903 14.465 1.00 97.88 94 ASP A O 1
ATOM 731 N N . PRO A 1 95 ? -2.596 4.048 16.244 1.00 98.00 95 PRO A N 1
ATOM 732 C CA . PRO A 1 95 ? -1.470 4.581 15.480 1.00 98.00 95 PRO A CA 1
ATOM 733 C C . PRO A 1 95 ? -0.896 3.587 14.460 1.00 98.00 95 PRO A C 1
ATOM 735 O O . PRO A 1 95 ? -0.289 4.030 13.480 1.00 98.00 95 PRO A O 1
ATOM 738 N N . ALA A 1 96 ? -1.133 2.279 14.622 1.00 97.69 96 ALA A N 1
ATOM 739 C CA . ALA A 1 96 ? -0.539 1.244 13.779 1.00 97.69 96 ALA A CA 1
ATOM 740 C C . ALA A 1 96 ? -0.880 1.429 12.289 1.00 97.69 96 ALA A C 1
ATOM 742 O O . ALA A 1 96 ? -0.032 1.222 11.420 1.00 97.69 96 ALA A O 1
ATOM 743 N N . TYR A 1 97 ? -2.090 1.900 11.961 1.00 98.50 97 TYR A N 1
ATOM 744 C CA . TYR A 1 97 ? -2.462 2.163 10.565 1.00 98.50 97 TYR A CA 1
ATOM 745 C C . TYR A 1 97 ? -1.630 3.292 9.945 1.00 98.50 97 TYR A C 1
ATOM 747 O O . TYR A 1 97 ? -1.223 3.210 8.786 1.00 98.50 97 TYR A O 1
ATOM 755 N N . ASN A 1 98 ? -1.321 4.347 10.701 1.00 98.56 98 ASN A N 1
ATOM 756 C CA . ASN A 1 98 ? -0.465 5.412 10.187 1.00 98.56 98 ASN A CA 1
ATOM 757 C C . ASN A 1 98 ? 0.998 4.955 10.067 1.00 98.56 98 ASN A C 1
ATOM 759 O O . ASN A 1 98 ? 1.685 5.332 9.120 1.00 98.56 98 ASN A O 1
ATOM 763 N N . GLU A 1 99 ? 1.469 4.109 10.982 1.00 98.44 99 GLU A N 1
ATOM 764 C CA . GLU A 1 99 ? 2.792 3.482 10.882 1.00 98.44 99 GLU A CA 1
ATOM 765 C C . GLU A 1 99 ? 2.910 2.621 9.619 1.00 98.44 99 GLU A C 1
ATOM 767 O O . GLU A 1 99 ? 3.899 2.730 8.893 1.00 98.44 99 GLU A O 1
ATOM 772 N N . GLN A 1 100 ? 1.867 1.857 9.283 1.00 98.31 100 GLN A N 1
ATOM 773 C CA . GLN A 1 100 ? 1.771 1.117 8.022 1.00 98.31 100 GLN A CA 1
ATOM 774 C C . GLN A 1 100 ? 1.805 2.051 6.801 1.00 98.31 100 GLN A C 1
ATOM 776 O O . GLN A 1 100 ? 2.518 1.772 5.837 1.00 98.31 100 GLN A O 1
ATOM 781 N N . ALA A 1 101 ? 1.097 3.187 6.838 1.00 98.50 101 ALA A N 1
ATOM 782 C CA . ALA A 1 101 ? 1.147 4.183 5.764 1.00 98.50 101 ALA A CA 1
ATOM 783 C C . ALA A 1 101 ? 2.573 4.723 5.547 1.00 98.50 101 ALA A C 1
ATOM 785 O O . ALA A 1 101 ? 3.044 4.824 4.413 1.00 98.50 101 ALA A O 1
ATOM 786 N N . VAL A 1 102 ? 3.286 5.022 6.637 1.00 98.38 102 VAL A N 1
ATOM 787 C CA . VAL A 1 102 ? 4.684 5.477 6.599 1.00 98.38 102 VAL A CA 1
ATOM 788 C C . VAL A 1 102 ? 5.617 4.374 6.097 1.00 98.38 102 VAL A C 1
ATOM 790 O O . VAL A 1 102 ? 6.517 4.655 5.303 1.00 98.38 102 VAL A O 1
ATOM 793 N N . ALA A 1 103 ? 5.417 3.128 6.527 1.00 98.19 103 ALA A N 1
ATOM 794 C CA . ALA A 1 103 ? 6.199 1.985 6.067 1.00 98.19 103 ALA A CA 1
ATOM 795 C C . ALA A 1 103 ? 6.051 1.782 4.552 1.00 98.19 103 ALA A C 1
ATOM 797 O O . ALA A 1 103 ? 7.055 1.663 3.846 1.00 98.19 103 ALA A O 1
ATOM 798 N N . LEU A 1 104 ? 4.818 1.863 4.041 1.00 98.44 104 LEU A N 1
ATOM 799 C CA . LEU A 1 104 ? 4.537 1.799 2.610 1.00 98.44 104 LEU A CA 1
ATOM 800 C C . LEU A 1 104 ? 5.220 2.941 1.847 1.00 98.44 104 LEU A C 1
ATOM 802 O O . LEU A 1 104 ? 5.823 2.712 0.801 1.00 98.44 104 LEU A O 1
ATOM 806 N N . ALA A 1 105 ? 5.177 4.167 2.380 1.00 97.56 105 ALA A N 1
ATOM 807 C CA . ALA A 1 105 ? 5.836 5.316 1.762 1.00 97.56 105 ALA A CA 1
ATOM 808 C C . ALA A 1 105 ? 7.354 5.119 1.665 1.00 97.56 105 ALA A C 1
ATOM 810 O O . ALA A 1 105 ? 7.945 5.368 0.615 1.00 97.56 105 ALA A O 1
ATOM 811 N N . LYS A 1 106 ? 7.989 4.624 2.734 1.00 96.88 106 LYS A N 1
ATOM 812 C CA . LYS A 1 106 ? 9.430 4.331 2.748 1.00 96.88 106 LYS A CA 1
ATOM 813 C C . LYS A 1 106 ? 9.811 3.250 1.736 1.00 96.88 106 LYS A C 1
ATOM 815 O O . LYS A 1 106 ? 10.851 3.384 1.098 1.00 96.88 106 LYS A O 1
ATOM 820 N N . ALA A 1 107 ? 8.980 2.220 1.585 1.00 96.06 107 ALA A N 1
ATOM 821 C CA . ALA A 1 107 ? 9.210 1.131 0.641 1.00 96.06 107 ALA A CA 1
ATOM 822 C C . ALA A 1 107 ? 9.147 1.604 -0.819 1.00 96.06 107 ALA A C 1
ATOM 824 O O . ALA A 1 107 ? 10.028 1.290 -1.617 1.00 96.06 107 ALA A O 1
ATOM 825 N N . ILE A 1 108 ? 8.123 2.388 -1.167 1.00 94.62 108 ILE A N 1
ATOM 826 C CA . ILE A 1 108 ? 7.826 2.700 -2.572 1.00 94.62 108 ILE A CA 1
ATOM 827 C C . ILE A 1 108 ? 8.415 4.033 -3.038 1.00 94.62 108 ILE A C 1
ATOM 829 O O . ILE A 1 108 ? 8.587 4.233 -4.234 1.00 94.62 108 ILE A O 1
ATOM 833 N N . HIS A 1 109 ? 8.777 4.958 -2.146 1.00 92.75 109 HIS A N 1
ATOM 834 C CA . HIS A 1 109 ? 9.306 6.250 -2.588 1.00 92.75 109 HIS A CA 1
ATOM 835 C C . HIS A 1 109 ? 10.626 6.130 -3.382 1.00 92.75 109 HIS A C 1
ATOM 837 O O . HIS A 1 109 ? 10.705 6.718 -4.457 1.00 92.75 109 HIS A O 1
ATOM 843 N N . PRO A 1 110 ? 11.655 5.368 -2.957 1.00 93.12 110 PRO A N 1
ATOM 844 C CA . PRO A 1 110 ? 12.897 5.282 -3.728 1.00 93.12 110 PRO A CA 1
ATOM 845 C C . PRO A 1 110 ? 12.738 4.677 -5.139 1.00 93.12 110 PRO A C 1
ATOM 847 O O . PRO A 1 110 ? 13.247 5.295 -6.073 1.00 93.12 110 PRO A O 1
ATOM 850 N N . PRO A 1 111 ? 12.029 3.545 -5.345 1.00 93.06 111 PRO A N 1
ATOM 851 C CA . PRO A 1 111 ? 11.911 2.926 -6.672 1.00 93.06 111 PRO A CA 1
ATOM 852 C C . PRO A 1 111 ? 11.155 3.764 -7.711 1.00 93.06 111 PRO A C 1
ATOM 854 O O . PRO A 1 111 ? 11.422 3.654 -8.903 1.00 93.06 111 PRO A O 1
ATOM 857 N N . PHE A 1 112 ? 10.222 4.615 -7.277 1.00 93.00 112 PHE A N 1
ATOM 858 C CA . PHE A 1 112 ? 9.386 5.417 -8.175 1.00 93.00 112 PHE A CA 1
ATOM 859 C C . PHE A 1 112 ? 10.049 6.722 -8.658 1.00 93.00 112 PHE A C 1
ATOM 861 O O . PHE A 1 112 ? 9.470 7.430 -9.484 1.00 93.00 112 PHE A O 1
ATOM 868 N N . PHE A 1 113 ? 11.253 7.055 -8.178 1.00 89.75 113 PHE A N 1
ATOM 869 C CA . PHE A 1 113 ? 11.970 8.280 -8.543 1.00 89.75 113 PHE A CA 1
ATOM 870 C C . PHE A 1 113 ? 13.274 7.960 -9.285 1.00 89.75 113 PHE A C 1
ATOM 872 O O . PHE A 1 113 ? 14.254 7.493 -8.707 1.00 89.75 113 PHE A O 1
ATOM 879 N N . VAL A 1 114 ? 13.300 8.272 -10.581 1.00 81.88 114 VAL A N 1
ATOM 880 C CA . VAL A 1 114 ? 14.440 8.056 -11.483 1.00 81.88 114 VAL A CA 1
ATOM 881 C C . VAL A 1 114 ? 15.354 9.283 -11.478 1.00 81.88 114 VAL A C 1
ATOM 883 O O . VAL A 1 114 ? 14.885 10.422 -11.418 1.00 81.88 114 VAL A O 1
ATOM 886 N N . ASN A 1 115 ? 16.670 9.061 -11.591 1.00 80.19 115 ASN A N 1
ATOM 887 C CA . ASN A 1 115 ? 17.699 10.111 -11.567 1.00 80.19 115 ASN A CA 1
ATOM 888 C C . ASN A 1 115 ? 17.597 11.008 -10.324 1.00 80.19 115 ASN A C 1
ATOM 890 O O . ASN A 1 115 ? 17.670 12.235 -10.426 1.00 80.19 115 ASN A O 1
ATOM 894 N N . ARG A 1 116 ? 17.403 10.392 -9.151 1.00 76.44 116 ARG A N 1
ATOM 895 C CA . ARG A 1 116 ? 17.113 11.088 -7.888 1.00 76.44 116 ARG A CA 1
ATOM 896 C C . ARG A 1 116 ? 18.181 12.106 -7.473 1.00 76.44 116 ARG A C 1
ATOM 898 O O . ARG A 1 116 ? 17.858 13.072 -6.796 1.00 76.44 116 ARG A O 1
ATOM 905 N N . GLU A 1 117 ? 19.423 11.895 -7.900 1.00 81.88 117 GLU A N 1
ATOM 906 C CA . GLU A 1 117 ? 20.576 12.766 -7.620 1.00 81.88 117 GLU A CA 1
ATOM 907 C C . GLU A 1 117 ? 20.790 13.856 -8.684 1.00 81.88 117 GLU A C 1
ATOM 909 O O . GLU A 1 117 ? 21.667 14.705 -8.548 1.00 81.88 117 GLU A O 1
ATOM 914 N N . SER A 1 118 ? 20.004 13.850 -9.763 1.00 83.38 118 SER A N 1
ATOM 915 C CA . SER A 1 118 ? 20.118 14.856 -10.819 1.00 83.38 118 SER A CA 1
ATOM 916 C C . SER A 1 118 ? 19.412 16.160 -10.446 1.00 83.38 118 SER A C 1
ATOM 918 O O . SER A 1 118 ? 18.505 16.186 -9.619 1.00 83.38 118 SER A O 1
ATOM 920 N N . ALA A 1 119 ? 19.748 17.245 -11.149 1.00 78.69 119 ALA A N 1
ATOM 921 C CA . ALA A 1 119 ? 19.065 18.534 -11.009 1.00 78.69 119 ALA A CA 1
ATOM 922 C C . ALA A 1 119 ? 17.569 18.496 -11.394 1.00 78.69 119 ALA A C 1
ATOM 924 O O . ALA A 1 119 ? 16.844 19.454 -11.132 1.00 78.69 119 ALA A O 1
ATOM 925 N N . ARG A 1 120 ? 17.108 17.428 -12.064 1.00 74.38 120 ARG A N 1
ATOM 926 C CA . ARG A 1 120 ? 15.716 17.240 -12.499 1.00 74.38 120 ARG A CA 1
ATOM 927 C C . ARG A 1 120 ? 15.295 15.776 -12.315 1.00 74.38 120 ARG A C 1
ATOM 929 O O . ARG A 1 120 ? 15.203 15.046 -13.309 1.00 74.38 120 ARG A O 1
ATOM 936 N N . PRO A 1 121 ? 15.065 15.331 -11.068 1.00 80.94 121 PRO A N 1
ATOM 937 C CA . PRO A 1 121 ? 14.543 13.996 -10.814 1.00 80.94 121 PRO A CA 1
ATOM 938 C C . PRO A 1 121 ? 13.165 13.849 -11.465 1.00 80.94 121 PRO A C 1
ATOM 940 O O . PRO A 1 121 ? 12.406 14.815 -11.558 1.00 80.94 121 PRO A O 1
ATOM 943 N N . ARG A 1 122 ? 12.845 12.641 -11.929 1.00 84.75 122 ARG A N 1
ATOM 944 C CA . ARG A 1 122 ? 11.548 12.334 -12.546 1.00 84.75 122 ARG A CA 1
ATOM 945 C C . ARG A 1 122 ? 10.846 11.234 -11.778 1.00 84.75 122 ARG A C 1
ATOM 947 O O . ARG A 1 122 ? 11.492 10.288 -11.334 1.00 84.75 122 ARG A O 1
ATOM 954 N N . MET A 1 123 ? 9.530 11.346 -11.666 1.00 88.81 123 MET A N 1
ATOM 955 C CA . MET A 1 123 ? 8.693 10.314 -11.066 1.00 88.81 123 MET A CA 1
ATOM 956 C C . MET A 1 123 ? 8.035 9.489 -12.172 1.00 88.81 123 MET A C 1
ATOM 958 O O . MET A 1 123 ? 7.546 10.032 -13.162 1.00 88.81 123 MET A O 1
ATOM 962 N N . VAL A 1 124 ? 8.054 8.168 -12.024 1.00 90.00 124 VAL A N 1
ATOM 963 C CA . VAL A 1 124 ? 7.354 7.242 -12.924 1.00 90.00 124 VAL A CA 1
ATOM 964 C C . VAL A 1 124 ? 6.037 6.824 -12.294 1.00 90.00 124 VAL A C 1
ATOM 966 O O . VAL A 1 124 ? 5.967 6.614 -11.096 1.00 90.00 124 VAL A O 1
ATOM 969 N N . TRP A 1 125 ? 4.973 6.659 -13.074 1.00 89.25 125 TRP A N 1
ATOM 970 C CA . TRP A 1 125 ? 3.653 6.367 -12.492 1.00 89.25 125 TRP A CA 1
ATOM 971 C C . TRP A 1 125 ? 3.463 4.903 -12.110 1.00 89.25 125 TRP A C 1
ATOM 973 O O . TRP A 1 125 ? 2.618 4.596 -11.263 1.00 89.25 125 TRP A O 1
ATOM 983 N N . LYS A 1 126 ? 4.224 4.007 -12.748 1.00 91.00 126 LYS A N 1
ATOM 984 C CA . LYS A 1 126 ? 4.042 2.563 -12.646 1.00 91.00 126 LYS A CA 1
ATOM 985 C C . LYS A 1 126 ? 5.369 1.813 -12.628 1.00 91.00 126 LYS A C 1
ATOM 987 O O . LYS A 1 126 ? 6.186 1.967 -13.538 1.00 91.00 126 LYS A O 1
ATOM 992 N N . MET A 1 127 ? 5.496 0.927 -11.651 1.00 93.38 127 MET A N 1
ATOM 993 C CA . MET A 1 127 ? 6.599 -0.014 -11.484 1.00 93.38 127 MET A CA 1
ATOM 994 C C . MET A 1 127 ? 6.122 -1.455 -11.679 1.00 93.38 127 MET A C 1
ATOM 996 O O . MET A 1 127 ? 4.931 -1.755 -11.539 1.00 93.38 127 MET A O 1
ATOM 1000 N N . ALA A 1 128 ? 7.059 -2.355 -11.972 1.00 92.69 128 ALA A N 1
ATOM 1001 C CA . ALA A 1 128 ? 6.846 -3.794 -11.872 1.00 92.69 128 ALA A CA 1
ATOM 1002 C C . ALA A 1 128 ? 6.427 -4.193 -10.444 1.00 92.69 128 ALA A C 1
ATOM 1004 O O . ALA A 1 128 ? 6.646 -3.447 -9.488 1.00 92.69 128 ALA A O 1
ATOM 1005 N N . MET A 1 129 ? 5.806 -5.368 -10.290 1.00 93.75 129 MET A N 1
ATOM 1006 C CA . MET A 1 129 ? 5.297 -5.833 -8.988 1.00 93.75 129 MET A CA 1
ATOM 1007 C C . MET A 1 129 ? 6.390 -5.926 -7.918 1.00 93.75 129 MET A C 1
ATOM 1009 O O . MET A 1 129 ? 6.121 -5.648 -6.756 1.00 93.75 129 MET A O 1
ATOM 1013 N N . ASP A 1 130 ? 7.605 -6.290 -8.317 1.00 93.88 130 ASP A N 1
ATOM 1014 C CA . ASP A 1 130 ? 8.787 -6.417 -7.461 1.00 93.88 130 ASP A CA 1
ATOM 1015 C C . ASP A 1 130 ? 9.597 -5.115 -7.336 1.00 93.88 130 ASP A C 1
ATOM 1017 O O . ASP A 1 130 ? 10.687 -5.124 -6.770 1.00 93.88 130 ASP A O 1
ATOM 1021 N N . LEU A 1 131 ? 9.087 -4.003 -7.883 1.00 94.19 131 LEU A N 1
ATOM 1022 C CA . LEU A 1 131 ? 9.738 -2.688 -7.912 1.00 94.19 131 LEU A CA 1
ATOM 1023 C C . LEU A 1 131 ? 11.080 -2.648 -8.670 1.00 94.19 131 LEU A C 1
ATOM 1025 O O . LEU A 1 131 ? 11.785 -1.643 -8.594 1.00 94.19 131 LEU A O 1
ATOM 1029 N N . SER A 1 132 ? 11.418 -3.686 -9.443 1.00 92.94 132 SER A N 1
ATOM 1030 C CA . SER A 1 132 ? 12.716 -3.805 -10.126 1.00 92.94 132 SER A CA 1
ATOM 1031 C C . SER A 1 132 ? 12.892 -2.848 -11.310 1.00 92.94 132 SER A C 1
ATOM 1033 O O . SER A 1 132 ? 14.016 -2.451 -11.619 1.00 92.94 132 SER A O 1
ATOM 1035 N N . ALA A 1 133 ? 11.799 -2.467 -11.981 1.00 90.38 133 ALA A N 1
ATOM 1036 C CA . ALA A 1 133 ? 11.850 -1.623 -13.171 1.00 90.38 133 ALA A CA 1
ATOM 1037 C C . ALA A 1 133 ? 10.574 -0.784 -13.382 1.00 90.38 133 ALA A C 1
ATOM 1039 O O . ALA A 1 133 ? 9.472 -1.233 -13.043 1.00 90.38 133 ALA A O 1
ATOM 1040 N N . PRO A 1 134 ? 10.688 0.413 -13.992 1.00 89.62 134 PRO A N 1
ATOM 1041 C CA . PRO A 1 134 ? 9.537 1.183 -14.453 1.00 89.62 134 PRO A CA 1
ATOM 1042 C C . PRO A 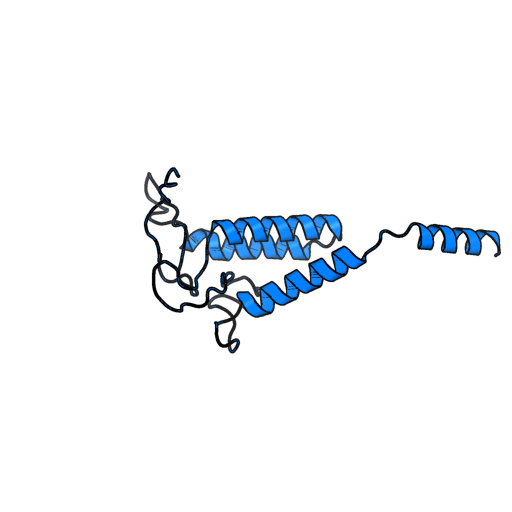1 134 ? 8.874 0.511 -15.661 1.00 89.62 134 PRO A C 1
ATOM 1044 O O . PRO A 1 134 ? 9.546 0.131 -16.617 1.00 89.62 134 PRO A O 1
ATOM 1047 N N . LEU A 1 135 ? 7.542 0.411 -15.647 1.00 84.44 135 LEU A N 1
ATOM 1048 C CA . LEU A 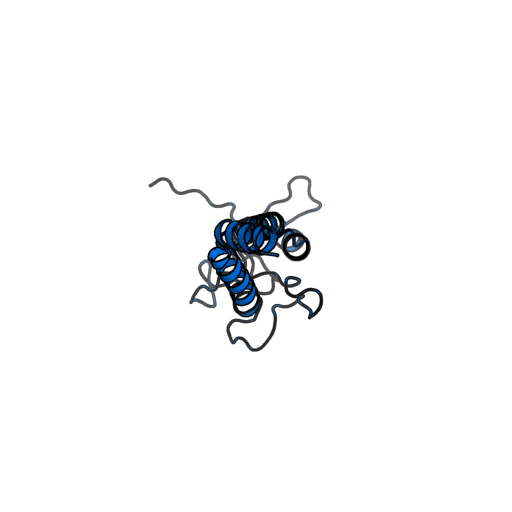1 135 ? 6.763 -0.167 -16.755 1.00 84.44 135 LEU A CA 1
ATOM 1049 C C . LEU A 1 135 ? 6.190 0.890 -17.703 1.00 84.44 135 LEU A C 1
ATOM 1051 O O . LEU A 1 135 ? 5.867 0.588 -18.850 1.00 84.44 135 LEU A O 1
ATOM 1055 N N . VAL A 1 136 ? 6.059 2.132 -17.235 1.00 75.38 136 VAL A N 1
ATOM 1056 C CA . VAL A 1 136 ? 5.633 3.274 -18.050 1.00 75.38 136 VAL A CA 1
ATOM 1057 C C . VAL A 1 136 ? 6.557 4.444 -17.737 1.00 75.38 136 VAL A C 1
ATOM 1059 O O . VAL A 1 136 ? 6.577 4.948 -16.617 1.00 75.38 136 VAL A O 1
ATOM 1062 N N . ALA A 1 137 ? 7.341 4.857 -18.734 1.00 59.78 137 ALA A N 1
ATOM 1063 C CA . ALA A 1 137 ? 8.366 5.891 -18.585 1.00 59.78 137 ALA A CA 1
ATOM 1064 C C . ALA A 1 137 ? 7.821 7.332 -18.645 1.00 59.78 137 ALA A C 1
ATOM 1066 O O . ALA A 1 137 ? 8.551 8.267 -18.321 1.00 59.78 137 ALA A O 1
ATOM 1067 N N . SER A 1 138 ? 6.573 7.538 -19.083 1.00 56.62 138 SER A N 1
ATOM 1068 C CA . SER A 1 138 ? 6.008 8.878 -19.267 1.00 56.62 138 SER A CA 1
ATOM 1069 C C . SER A 1 138 ? 5.238 9.358 -18.045 1.00 56.62 138 SER A C 1
ATOM 1071 O O . SER A 1 138 ? 4.358 8.647 -17.551 1.00 56.62 138 SER A O 1
ATOM 1073 N N . GLU A 1 139 ? 5.462 10.617 -17.667 1.00 54.31 139 GLU A N 1
ATOM 1074 C CA . GLU A 1 139 ? 4.422 11.398 -17.015 1.00 54.31 139 GLU A CA 1
ATOM 1075 C C . GLU A 1 139 ? 3.210 11.453 -17.949 1.00 54.31 139 GLU A C 1
ATOM 1077 O O . GLU A 1 139 ? 3.344 11.861 -19.102 1.00 54.31 139 GLU A O 1
ATOM 1082 N N . GLY A 1 140 ? 2.068 10.906 -17.527 1.00 44.53 140 GLY A N 1
ATOM 1083 C CA . GLY A 1 140 ? 0.920 10.720 -18.411 1.00 44.53 140 GLY A CA 1
ATOM 1084 C C . GLY A 1 140 ? 0.525 12.020 -19.114 1.00 44.53 140 GLY A C 1
ATOM 1085 O O . GLY A 1 140 ? 0.231 13.025 -18.471 1.00 44.53 140 GLY A O 1
ATOM 1086 N N . LYS A 1 141 ? 0.466 11.986 -20.449 1.00 40.25 141 LYS A N 1
ATOM 1087 C CA . LYS A 1 141 ? -0.323 12.944 -21.221 1.00 40.25 141 LYS A CA 1
ATOM 1088 C C . LYS A 1 141 ? -1.782 12.648 -20.860 1.00 40.25 141 LYS A C 1
ATOM 1090 O O . LYS A 1 141 ? -2.303 11.611 -21.263 1.00 40.25 141 LYS A O 1
ATOM 1095 N N . PHE A 1 142 ? -2.420 13.507 -20.066 1.00 47.12 142 PHE A N 1
ATOM 1096 C CA . PHE A 1 142 ? -3.879 13.528 -19.974 1.00 47.12 142 PHE A CA 1
ATOM 1097 C C . PHE A 1 142 ? -4.395 13.768 -21.399 1.00 47.12 142 PHE A C 1
ATOM 1099 O O . PHE A 1 142 ? -4.206 14.850 -21.952 1.00 47.12 142 PHE A O 1
ATOM 1106 N N . GLY A 1 143 ? -4.933 12.738 -22.049 1.00 33.03 143 GLY A N 1
ATOM 1107 C CA . GLY A 1 143 ? -5.608 12.916 -23.329 1.00 33.03 143 GLY A CA 1
ATOM 1108 C C . GLY A 1 143 ? -6.879 13.743 -23.106 1.00 33.03 143 GLY A C 1
ATOM 1109 O O . GLY A 1 143 ? -7.630 13.404 -22.190 1.00 33.03 143 GLY A O 1
ATOM 1110 N N . PRO A 1 144 ? -7.131 14.817 -23.876 1.00 48.72 144 PRO A N 1
ATOM 1111 C CA . PRO A 1 144 ? -8.449 15.433 -23.906 1.00 48.72 144 PRO A CA 1
ATOM 1112 C C . PRO A 1 144 ? -9.415 14.465 -24.604 1.00 48.72 144 PRO A C 1
ATOM 1114 O O . PRO A 1 144 ? -9.072 13.903 -25.648 1.00 48.72 144 PRO A O 1
ATOM 1117 N N . HIS A 1 145 ? -10.579 14.237 -23.995 1.00 50.03 145 HIS A N 1
ATOM 1118 C CA . HIS A 1 145 ? -11.743 13.698 -24.698 1.00 50.03 145 HIS A CA 1
ATOM 1119 C C . HIS A 1 145 ? -12.266 14.722 -25.706 1.00 50.03 145 HIS A C 1
ATOM 1121 O O . HIS A 1 145 ? -12.180 15.934 -25.396 1.00 50.03 145 HIS A O 1
#

=== Feature glossary ===
Key to the feature types in this record:

— What the protein is —

Primary structure: the covalent order of the twenty standard amino acids along the backbone. Two proteins with the same sequence will (almost always) fold to the same structure; two with 30% identity often share a fold but not the details.

Database cross-references. InterPro integrates a dozen domain/family signature databases into unified entries with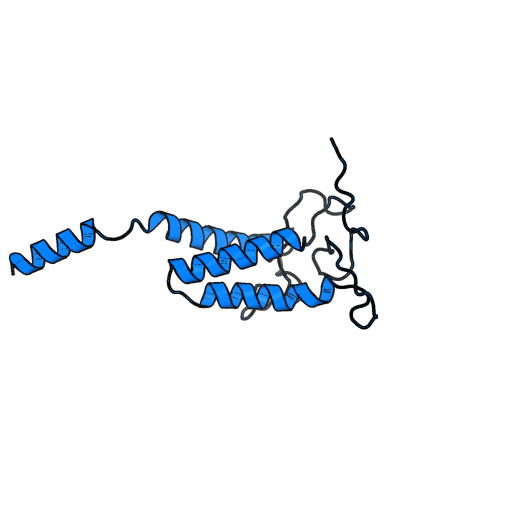 residue-range hits. GO terms attach function/process/location labels with evidence codes. CATH codes position the fold in a four-level structural taxonomy. Organism is the NCBI-taxonomy species name.

— Where its atoms are —

The mmCIF block holds the 3D Cartesian coordinates of each backbone atom (N, Cα, C, O) in ångströms. mmCIF is the PDB's canonical archive format — a tagged-loop text representation of the atomic model.

Six rendered views show the 3D structure from the faces of a cube — i.e. along ±x, ±y, ±z. Rendering representation is drawn randomly per protein from cartoon (secondary-structure ribbons), sticks (backbone bonds), or molecular surface; coloring is either N→C rainbow (blue at the N-terminus through red at the C-terminus) or one color per chain.

— Local backbone conformation —

DSSP 8-state secondary structure assigns each residue one of H (α-helix), G (3₁₀-helix), I (π-helix), E (extended β-strand), B (isolated β-bridge), T (hydrogen-bonded turn), S (bend), or '-' (coil). The assignment is computed from backbone hydrogen-bond geometry via the Kabsch–Sander algorithm.

P-SEA three-state annotation labels each residue as helix, strand, or coil based purely on the geometry of the Cα trace. It serves as a fallback when the full backbone (and thus DSSP) is unavailable.

The φ/ψ torsion pair specifies the backbone conformation at each residue. φ rotates about the N–Cα bond, ψ about the Cα–C bond. Steric clashes forbid most of the (φ, ψ) plane — the allowed regions (α-helix basin, β-sheet basin, left-handed helix) are the Ramachandran-allowed regions.

— Global shape and packing —

The geometric summary reports three shape descriptors. Rg (radius of gyration) measures how spread out the Cα atoms are about their centre of mass; compact globular proteins have small Rg, elongated or unfolded ones large. Cα contacts (<8 Å, |i−j|>4) count long-range residue pairs in spatial proximity — high for tightly packed folds, near zero for rods or random coil. The bounding-box extents give the protein's footprint along x, y, z in Å.

Accessible surface area quantifies burial. A residue with SASA near zero is packed into the hydrophobic core; one with SASA >100 Å² sits on the surface. Computed here via the Shrake–Rupley numerical algorithm with a 1.4 Å probe.

Plot images: a contact map (which residues are close in 3D, as an N×N binary image), a Ramachandran scatter (backbone torsion angles, revealing secondary-structure composition at a glance), and — for AlphaFold structures — a PAE heatmap (pairwise p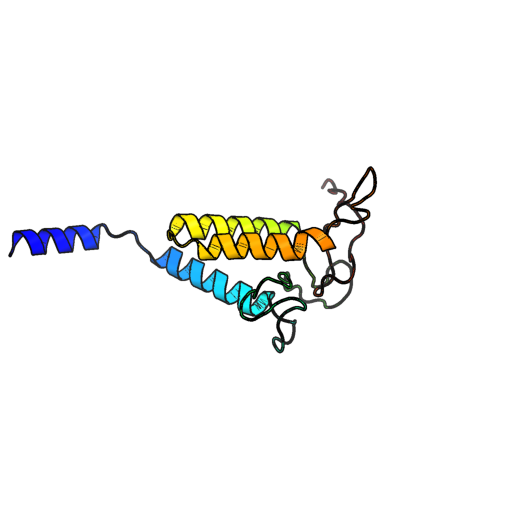rediction confidence).

— Structural neighborhood —

The Foldseek 3Di string encodes local tertiary geometry as a 20-letter alphabet — one character per residue — derived from the relative positions of nearby Cα atoms. Unlike the amino-acid sequence, 3Di is a direct function of the 3D structure, so two proteins with the same fold have similar 3Di strings even at low sequence identity.

Nearest PDB neighbors are the top structural matches found by Foldseek when searching this structure against the entire Protein Data Bank. Each hit reports a TM-score (0 to 1; >0.5 almost always implies the same fold) and an E-value. These are *structural* homologs — they may share no detectable sequence similarity.

— Confidence and disorder —

For AlphaFold models, the B-factor field carries pLDDT — the model's own estimate of local accuracy on a 0–100 scale. Regions with pLDDT<50 should be treated as essentially unmodeled; they often correspond to intrinsically disordered segments.

B-factor (Debye–Waller factor) reflects atomic displacement in the crystal lattice. It is an experimental observable (units Å²), not a prediction; low values mean the atom is pinned down, high values mean it moves or is heterogeneous across the crystal.

Predicted aligned error is AlphaFold's pairwise confidence. Unlike pLDDT (per-residue), PAE is per-residue-pair and captures whether two parts of the structure are correctly placed relative to each other. Units are ångströms of expected positional error.